Protein AF-A0A497GML6-F1 (afdb_monomer_lite)

Sequence (150 aa):
MEEIKKRPITVMKLPVNILKTIFMPWEDVLIGPKELGGDGLWIKGYGIRWIGTRLRLISELYKIDNRICYWEIPYYVIENAYLKDRIFYYKIVLTYGRHMLEFRVSRFVKKVKILELIKSVIAIPVDSLKATTFWKELSKEGLRAVCISL

Foldseek 3Di:
DDPPPPDPWDKAFDDPLVVVVVDDPPKAWLDDCVSRVHPRWFKDFPNFTWTFILFWIKTGWIDTPQKIKIFIGGLLLFQAWDWDDDPQWIWIWTDDDPDIGIITHGPSRDVVSVVSRRCSSNVHHHPPVVNVVQRVCCVPPNTDMDIDGD

pLDDT: mean 90.14, std 10.8, range [42.72, 98.25]

Radius of gyration: 16.54 Å; chains: 1; bounding box: 58×29×36 Å

Secondary structure (DSSP, 8-state):
------PPP-EEEPPGGGGGGGS-TT--EEES-GGGTS-S--EEETTEEEEEESSEEEEPPEEETTEEEEEEEEGGG-SEEEEEEETTEEEEEEEETTEEEEEEEETTS-HHHHHHHHHHHHHSPP-HHHHHHHHHHHHHH-SPEEEEE-

Structure (mmCIF, N/CA/C/O backbone):
data_AF-A0A497GML6-F1
#
_entry.id   AF-A0A497GML6-F1
#
loop_
_atom_site.group_PDB
_atom_site.id
_atom_site.type_symbol
_atom_site.label_atom_id
_atom_site.label_alt_id
_atom_site.label_comp_id
_atom_site.label_asym_id
_atom_site.label_entity_id
_atom_site.label_seq_id
_atom_site.pdbx_PDB_ins_code
_atom_site.Cartn_x
_atom_site.Cartn_y
_atom_site.Cartn_z
_atom_site.occupancy
_atom_site.B_iso_or_equiv
_atom_site.auth_seq_id
_atom_site.auth_comp_id
_atom_site.auth_asym_id
_atom_site.auth_atom_id
_atom_site.pdbx_PDB_model_num
ATOM 1 N N . MET A 1 1 ? -43.624 14.254 13.414 1.00 42.72 1 MET A N 1
ATOM 2 C CA . MET A 1 1 ? -42.373 13.896 12.716 1.00 42.72 1 MET A CA 1
ATOM 3 C C . MET A 1 1 ? -41.269 13.916 13.751 1.00 42.72 1 MET A C 1
ATOM 5 O O . MET A 1 1 ? -40.892 14.996 14.180 1.00 42.72 1 MET A O 1
ATOM 9 N N . GLU A 1 2 ? -40.838 12.753 14.235 1.00 44.28 2 GLU A N 1
ATOM 10 C CA . GLU A 1 2 ? -39.671 12.683 15.118 1.00 44.28 2 GLU A CA 1
ATOM 11 C C . GLU A 1 2 ? -38.422 13.060 14.318 1.00 44.28 2 GLU A C 1
ATOM 13 O O . GLU A 1 2 ? -38.093 12.430 13.311 1.00 44.28 2 GLU A O 1
ATOM 18 N N . GLU A 1 3 ? -37.742 14.122 14.746 1.00 47.50 3 GLU A N 1
ATOM 19 C CA . GLU A 1 3 ? -36.410 14.453 14.258 1.00 47.50 3 GLU A CA 1
ATOM 20 C C . GLU A 1 3 ? -35.457 13.323 14.650 1.00 47.50 3 GLU A C 1
ATOM 22 O O . GLU A 1 3 ? -35.115 13.145 15.822 1.00 47.50 3 GLU A O 1
ATOM 27 N N . ILE A 1 4 ? -34.993 12.560 13.661 1.00 51.62 4 ILE A N 1
ATOM 28 C CA . ILE A 1 4 ? -33.856 11.660 13.834 1.00 51.62 4 ILE A CA 1
ATOM 29 C C . ILE A 1 4 ? -32.646 12.553 14.124 1.00 51.62 4 ILE A C 1
ATOM 31 O O . ILE A 1 4 ? -31.975 13.033 13.208 1.00 51.62 4 ILE A O 1
ATOM 35 N N . LYS A 1 5 ? -32.373 12.809 15.409 1.00 51.59 5 LYS A N 1
ATOM 36 C CA . LYS A 1 5 ? -31.136 13.452 15.857 1.00 51.59 5 LYS A CA 1
ATOM 37 C C . LYS A 1 5 ? -29.976 12.594 15.359 1.00 51.59 5 LYS A C 1
ATOM 39 O O . LYS A 1 5 ? -29.684 11.544 15.932 1.00 51.59 5 LYS A O 1
ATOM 44 N N . LYS A 1 6 ? -29.330 13.020 14.267 1.00 58.59 6 LYS A N 1
ATOM 45 C CA . LYS A 1 6 ? -28.093 12.414 13.765 1.00 58.59 6 LYS A CA 1
ATOM 46 C C . LYS A 1 6 ? -27.079 12.472 14.903 1.00 58.59 6 LYS A C 1
ATOM 48 O O . LYS A 1 6 ? -26.593 13.550 15.240 1.00 58.59 6 LYS A O 1
ATOM 53 N N . ARG A 1 7 ? -26.812 11.326 15.536 1.00 58.50 7 ARG A N 1
ATOM 54 C CA . ARG A 1 7 ? -25.759 11.226 16.548 1.00 58.50 7 ARG A CA 1
ATOM 55 C C . ARG A 1 7 ? -24.453 11.723 15.915 1.00 58.50 7 ARG A C 1
ATOM 57 O O . ARG A 1 7 ? -24.179 11.353 14.770 1.00 58.50 7 ARG A O 1
ATOM 64 N N . PRO A 1 8 ? -23.673 12.567 16.608 1.00 62.94 8 PRO A N 1
ATOM 65 C CA . PRO A 1 8 ? -22.392 13.009 16.086 1.00 62.94 8 PRO A CA 1
ATOM 66 C C . PRO A 1 8 ? -21.493 11.787 15.891 1.00 62.94 8 PRO A C 1
ATOM 68 O O . PRO A 1 8 ? -21.231 11.039 16.833 1.00 62.94 8 PRO A O 1
ATOM 71 N N . ILE A 1 9 ? -21.051 11.575 14.652 1.00 67.81 9 ILE A N 1
ATOM 72 C CA . ILE A 1 9 ? -20.112 10.508 14.323 1.00 67.81 9 ILE A CA 1
ATOM 73 C C . ILE A 1 9 ? -18.769 10.891 14.935 1.00 67.81 9 ILE A C 1
ATOM 75 O O . ILE A 1 9 ? -18.174 11.902 14.558 1.00 67.81 9 ILE A O 1
ATOM 79 N N . THR A 1 10 ? -18.288 10.090 15.882 1.00 73.12 10 THR A N 1
ATOM 80 C CA . THR A 1 10 ? -16.977 10.327 16.489 1.00 73.12 10 THR A CA 1
ATOM 81 C C . THR A 1 10 ? -15.916 9.645 15.638 1.00 73.12 10 THR A C 1
ATOM 83 O O . THR A 1 10 ? -15.907 8.420 15.528 1.00 73.12 10 THR A O 1
ATOM 86 N N . VAL A 1 11 ? -15.029 10.440 15.032 1.00 78.56 11 VAL A N 1
ATOM 87 C CA . VAL A 1 11 ? -13.873 9.943 14.277 1.00 78.56 11 VAL A CA 1
ATOM 88 C C . VAL A 1 11 ? -12.623 10.110 15.129 1.00 78.56 11 VAL A C 1
ATOM 90 O O . VAL A 1 11 ? -12.190 11.230 15.393 1.00 78.56 11 VAL A O 1
ATOM 93 N N . MET A 1 12 ? -12.029 8.996 15.552 1.00 84.75 12 MET A N 1
ATOM 94 C CA . MET A 1 12 ? -10.773 9.006 16.305 1.00 84.75 12 MET A CA 1
ATOM 95 C C . MET A 1 12 ? -9.665 8.356 15.500 1.00 84.75 12 MET A C 1
ATOM 97 O O . MET A 1 12 ? -9.811 7.246 14.995 1.00 84.75 12 MET A O 1
ATOM 101 N N . LYS A 1 13 ? -8.514 9.012 15.428 1.00 83.44 13 LYS A N 1
ATOM 102 C CA . LYS A 1 13 ? -7.314 8.382 14.889 1.00 83.44 13 LYS A CA 1
ATOM 103 C C . LYS A 1 13 ? -6.816 7.320 15.864 1.00 83.44 13 LYS A C 1
ATOM 105 O O . LYS A 1 13 ? -6.702 7.589 17.059 1.00 83.44 13 LYS A O 1
ATOM 110 N N . LEU A 1 14 ? -6.506 6.135 15.352 1.00 86.38 14 LEU A N 1
ATOM 111 C CA . LEU A 1 14 ? -5.998 5.046 16.177 1.00 86.38 14 LEU A CA 1
ATOM 112 C C . LEU A 1 14 ? -4.464 5.054 16.231 1.00 86.38 14 LEU A C 1
ATOM 114 O O . LEU A 1 14 ? -3.808 5.520 15.292 1.00 86.38 14 LEU A O 1
ATOM 118 N N . PRO A 1 15 ? -3.872 4.537 17.320 1.00 88.12 15 PRO A N 1
ATOM 119 C CA . PRO A 1 15 ? -2.443 4.276 17.378 1.00 88.12 15 PRO A CA 1
ATOM 120 C C . PRO A 1 15 ? -1.992 3.328 16.259 1.00 88.12 15 PRO A C 1
ATOM 122 O O . PRO A 1 15 ? -2.701 2.397 15.880 1.00 88.12 15 PRO A O 1
ATOM 125 N N . VAL A 1 16 ? -0.782 3.549 15.743 1.00 88.00 16 VAL A N 1
ATOM 126 C CA . VAL A 1 16 ? -0.237 2.803 14.595 1.00 88.00 16 VAL A CA 1
ATOM 127 C C . VAL A 1 16 ? -0.148 1.301 14.865 1.00 88.00 16 VAL A C 1
ATOM 129 O O . VAL A 1 16 ? -0.392 0.508 13.964 1.00 88.00 16 VAL A O 1
ATOM 132 N N . ASN A 1 17 ? 0.166 0.894 16.096 1.00 88.00 17 ASN A N 1
ATOM 133 C CA . ASN A 1 17 ? 0.285 -0.516 16.477 1.00 88.00 17 ASN A CA 1
ATOM 134 C C . ASN A 1 17 ? -1.019 -1.312 16.300 1.00 88.00 17 ASN A C 1
ATOM 136 O O . ASN A 1 17 ? -0.943 -2.526 16.125 1.00 88.00 17 ASN A O 1
ATOM 140 N N . ILE A 1 18 ? -2.182 -0.650 16.274 1.00 89.00 18 ILE A N 1
ATOM 141 C CA . ILE A 1 18 ? -3.470 -1.296 16.003 1.00 89.00 18 ILE A CA 1
ATOM 142 C C . ILE A 1 18 ? -3.509 -1.869 14.579 1.00 89.00 18 ILE A C 1
ATOM 144 O O . ILE A 1 18 ? -4.184 -2.862 14.359 1.00 89.00 18 ILE A O 1
ATOM 148 N N . LEU A 1 19 ? -2.717 -1.356 13.625 1.00 87.12 19 LEU A N 1
ATOM 149 C CA . LEU A 1 19 ? -2.606 -1.963 12.288 1.00 87.12 19 LEU A CA 1
ATOM 150 C C . LEU A 1 19 ? -2.195 -3.441 12.336 1.00 87.12 19 LEU A C 1
ATOM 152 O O . LEU A 1 19 ? -2.610 -4.210 11.476 1.00 87.12 19 LEU A O 1
ATOM 156 N N . LYS A 1 20 ? -1.460 -3.876 13.368 1.00 88.50 20 LYS A N 1
ATOM 157 C CA . LYS A 1 20 ? -1.073 -5.286 13.518 1.00 88.50 20 LYS A CA 1
ATOM 158 C C . LYS A 1 20 ? -2.265 -6.224 13.717 1.00 88.50 20 LYS A C 1
ATOM 160 O O . LYS A 1 20 ? -2.131 -7.404 13.427 1.00 88.50 20 LYS A O 1
ATOM 165 N N . THR A 1 21 ? -3.415 -5.732 14.188 1.00 89.12 21 THR A N 1
ATOM 166 C CA . THR A 1 21 ? -4.598 -6.581 14.415 1.00 89.12 21 THR A CA 1
ATOM 167 C C . THR A 1 21 ? -5.296 -6.987 13.120 1.00 89.12 21 THR A C 1
ATOM 169 O O . THR A 1 21 ? -6.076 -7.934 13.133 1.00 89.12 21 THR A O 1
ATOM 172 N N . ILE A 1 22 ? -5.025 -6.290 12.011 1.00 89.56 22 ILE A N 1
ATOM 173 C CA . ILE A 1 22 ? -5.630 -6.566 10.700 1.00 89.56 22 ILE A CA 1
ATOM 174 C C . ILE A 1 22 ? -4.665 -7.235 9.717 1.00 89.56 22 ILE A C 1
ATOM 176 O O . ILE A 1 22 ? -5.051 -7.529 8.583 1.00 89.56 22 ILE A O 1
ATOM 180 N N . PHE A 1 23 ? -3.410 -7.441 10.118 1.00 90.81 23 PHE A N 1
ATOM 181 C CA . PHE A 1 23 ? -2.398 -8.096 9.297 1.00 90.81 23 PHE A CA 1
ATOM 182 C C . PHE A 1 23 ? -2.513 -9.608 9.393 1.00 90.81 23 PHE A C 1
ATOM 184 O O . PHE A 1 23 ? -2.871 -10.160 10.435 1.00 90.81 23 PHE A O 1
ATOM 191 N N . MET A 1 24 ? -2.142 -10.290 8.312 1.00 88.06 24 MET A N 1
ATOM 192 C CA . MET A 1 24 ? -1.855 -11.717 8.425 1.00 88.06 24 MET A CA 1
ATOM 193 C C . MET A 1 24 ? -0.592 -11.913 9.284 1.00 88.06 24 MET A C 1
ATOM 195 O O . MET A 1 24 ? 0.300 -11.064 9.240 1.00 88.06 24 MET A O 1
ATOM 199 N N . PRO A 1 25 ? -0.453 -13.032 10.020 1.00 86.56 25 PRO A N 1
ATOM 200 C CA . PRO A 1 25 ? 0.727 -13.282 10.856 1.00 86.56 25 PRO A CA 1
ATOM 201 C C . PRO A 1 25 ? 2.069 -13.215 10.105 1.00 86.56 25 PRO A C 1
ATOM 203 O O . PRO A 1 25 ? 3.100 -12.945 10.710 1.00 86.56 25 PRO A O 1
ATOM 206 N N . TRP A 1 26 ? 2.047 -13.456 8.792 1.00 86.94 26 TRP A N 1
ATOM 207 C CA . TRP A 1 26 ? 3.195 -13.429 7.879 1.00 86.94 26 TRP A CA 1
ATOM 208 C C . TRP A 1 26 ? 3.228 -12.187 6.967 1.00 86.94 26 TRP A C 1
ATOM 210 O O . TRP A 1 26 ? 3.976 -12.152 5.990 1.00 86.94 26 TRP A O 1
ATOM 220 N N . GLU A 1 27 ? 2.369 -11.191 7.201 1.00 90.56 27 GLU A N 1
ATOM 221 C CA . GLU A 1 27 ? 2.314 -9.989 6.367 1.00 90.56 27 GLU A CA 1
ATOM 222 C C . GLU A 1 27 ? 3.407 -8.987 6.772 1.00 90.56 27 GLU A C 1
ATOM 224 O O . GLU A 1 27 ? 3.297 -8.278 7.771 1.00 90.56 27 GLU A O 1
ATOM 229 N N . ASP A 1 28 ? 4.458 -8.908 5.953 1.00 90.31 28 ASP A N 1
ATOM 230 C CA . ASP A 1 28 ? 5.568 -7.972 6.150 1.00 90.31 28 ASP A CA 1
ATOM 231 C C . ASP A 1 28 ? 5.247 -6.561 5.637 1.00 90.31 28 ASP A C 1
ATOM 233 O O . ASP A 1 28 ? 4.767 -6.381 4.509 1.00 90.31 28 ASP A O 1
ATOM 237 N N . VAL A 1 29 ? 5.639 -5.544 6.410 1.00 94.75 29 VAL A N 1
ATOM 238 C CA . VAL A 1 29 ? 5.618 -4.135 5.988 1.00 94.75 29 VAL A CA 1
ATOM 239 C C . VAL A 1 29 ? 6.926 -3.775 5.280 1.00 94.75 29 VAL A C 1
ATOM 241 O O . VAL A 1 29 ? 8.005 -3.835 5.862 1.00 94.75 29 VAL A O 1
ATOM 244 N N . LEU A 1 30 ? 6.834 -3.355 4.016 1.00 94.44 30 LEU A N 1
ATOM 245 C CA . LEU A 1 30 ? 7.981 -2.926 3.209 1.00 94.44 30 LEU A CA 1
ATOM 246 C C . LEU A 1 30 ? 8.269 -1.429 3.359 1.00 94.44 30 LEU A C 1
ATOM 248 O O . LEU A 1 30 ? 9.430 -1.024 3.402 1.00 94.44 30 LEU A O 1
ATOM 252 N N . ILE A 1 31 ? 7.215 -0.611 3.422 1.00 96.50 31 ILE A N 1
ATOM 253 C CA . ILE A 1 31 ? 7.292 0.840 3.634 1.00 96.50 31 ILE A CA 1
ATOM 254 C C . ILE A 1 31 ? 6.216 1.220 4.640 1.00 96.50 31 ILE A C 1
ATOM 256 O O . ILE A 1 31 ? 5.037 0.916 4.439 1.00 96.50 31 ILE A O 1
ATOM 260 N N . GLY A 1 32 ? 6.609 1.894 5.713 1.00 95.19 32 GLY A N 1
ATOM 261 C CA . GLY A 1 32 ? 5.693 2.240 6.788 1.00 95.19 32 GLY A CA 1
ATOM 262 C C . GLY A 1 32 ? 6.410 2.608 8.085 1.00 95.19 32 GLY A C 1
ATOM 263 O O . GLY A 1 32 ? 7.636 2.605 8.149 1.00 95.19 32 GLY A O 1
ATOM 264 N N . PRO A 1 33 ? 5.658 2.913 9.149 1.00 92.62 33 PRO A N 1
ATOM 265 C CA . PRO A 1 33 ? 6.195 3.212 10.476 1.00 92.62 33 PRO A CA 1
ATOM 266 C C . PRO A 1 33 ? 7.111 2.120 11.040 1.00 92.62 33 PRO A C 1
ATOM 268 O O . PRO A 1 33 ? 6.908 0.929 10.788 1.00 92.62 33 PRO A O 1
ATOM 271 N N . LYS A 1 34 ? 8.080 2.519 11.872 1.00 91.69 34 LYS A N 1
ATOM 272 C CA . LYS A 1 34 ? 9.038 1.591 12.504 1.00 91.69 34 LYS A CA 1
ATOM 273 C C . LYS A 1 34 ? 8.347 0.610 13.448 1.00 91.69 34 LYS A C 1
ATOM 275 O O . LYS A 1 34 ? 8.761 -0.536 13.565 1.00 91.69 34 LYS A O 1
ATOM 280 N N . GLU A 1 35 ? 7.259 1.040 14.074 1.00 90.62 35 GLU A N 1
ATOM 281 C CA . GLU A 1 35 ? 6.423 0.259 14.985 1.00 90.62 35 GLU A CA 1
ATOM 282 C C . GLU A 1 35 ? 5.836 -0.993 14.314 1.00 90.62 35 GLU A C 1
ATOM 284 O O . GLU A 1 35 ? 5.488 -1.963 14.995 1.00 90.62 35 GLU A O 1
ATOM 289 N N . LEU A 1 36 ? 5.745 -0.978 12.981 1.00 89.50 36 LEU A N 1
ATOM 290 C CA . LEU A 1 36 ? 5.262 -2.077 12.149 1.00 89.50 36 LEU A CA 1
ATOM 291 C C . LEU A 1 36 ? 6.391 -2.838 11.435 1.00 89.50 36 LEU A C 1
ATOM 293 O O . LEU A 1 36 ? 6.104 -3.676 10.590 1.00 89.50 36 LEU A O 1
ATOM 297 N N . GLY A 1 37 ? 7.659 -2.551 11.748 1.00 85.00 37 GLY A N 1
ATOM 298 C CA . GLY A 1 37 ? 8.818 -3.149 11.075 1.00 85.00 37 GLY A CA 1
ATOM 299 C C . GLY A 1 37 ? 9.232 -2.447 9.775 1.00 85.00 37 GLY A C 1
ATOM 300 O O . GLY A 1 37 ? 10.080 -2.965 9.052 1.00 85.00 37 GLY A O 1
ATOM 301 N N . GLY A 1 38 ? 8.654 -1.277 9.476 1.00 86.25 38 GLY A N 1
ATOM 302 C CA . GLY A 1 38 ? 8.978 -0.485 8.291 1.00 86.25 38 GLY A CA 1
ATOM 303 C C . GLY A 1 38 ? 10.191 0.443 8.456 1.00 86.25 38 GLY A C 1
ATOM 304 O O . GLY A 1 38 ? 10.955 0.382 9.419 1.00 86.25 38 GLY A O 1
ATOM 305 N N . ASP A 1 39 ? 10.355 1.350 7.497 1.00 85.06 39 ASP A N 1
ATOM 306 C CA . ASP A 1 39 ? 11.461 2.311 7.403 1.00 85.06 39 ASP A CA 1
ATOM 307 C C . ASP A 1 39 ? 11.236 3.622 8.183 1.00 85.06 39 ASP A C 1
ATOM 309 O O . ASP A 1 39 ? 12.126 4.471 8.266 1.00 85.06 39 ASP A O 1
ATOM 313 N N . GLY A 1 40 ? 10.061 3.779 8.794 1.00 88.50 40 GLY 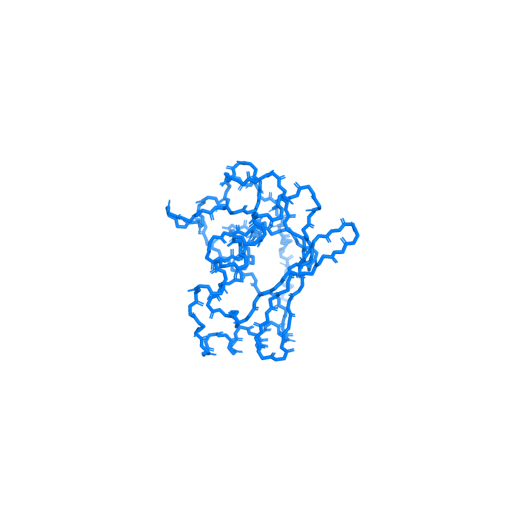A N 1
ATOM 314 C CA . GLY A 1 40 ? 9.645 4.956 9.552 1.00 88.50 40 GLY A CA 1
ATOM 315 C C . GLY A 1 40 ? 8.913 6.014 8.733 1.00 88.50 40 GLY A C 1
ATOM 316 O O . GLY A 1 40 ? 8.659 7.100 9.255 1.00 88.50 40 GLY A O 1
ATOM 317 N N . LEU A 1 41 ? 8.577 5.739 7.470 1.00 93.56 41 LEU A N 1
ATOM 318 C CA . LEU A 1 41 ? 7.989 6.724 6.566 1.00 93.56 41 LEU A CA 1
ATOM 319 C C . LEU A 1 41 ? 6.680 6.227 5.957 1.00 93.56 41 LEU A C 1
ATOM 321 O O . LEU A 1 41 ? 6.479 5.048 5.698 1.00 93.56 41 LEU A O 1
ATOM 325 N N . TRP A 1 42 ? 5.769 7.167 5.720 1.00 95.38 42 TRP A N 1
ATOM 326 C CA . TRP A 1 42 ? 4.460 6.886 5.139 1.00 95.38 42 TRP A CA 1
ATOM 327 C C . TRP A 1 42 ? 4.452 7.145 3.637 1.00 95.38 42 TRP A C 1
ATOM 329 O O . TRP A 1 42 ? 5.011 8.137 3.154 1.00 95.38 42 TRP A O 1
ATOM 339 N N . ILE A 1 43 ? 3.716 6.308 2.917 1.00 97.50 43 ILE A N 1
ATOM 340 C CA . ILE A 1 43 ? 3.281 6.576 1.551 1.00 97.50 43 ILE A CA 1
ATOM 341 C C . ILE A 1 43 ? 2.109 7.574 1.627 1.00 97.50 43 ILE A C 1
ATOM 343 O O . ILE A 1 43 ? 1.223 7.445 2.469 1.00 97.50 43 ILE A O 1
ATOM 347 N N . LYS A 1 44 ? 2.094 8.608 0.783 1.00 96.75 44 LYS A N 1
ATOM 348 C CA . LYS A 1 44 ? 1.059 9.657 0.776 1.00 96.75 44 LYS A CA 1
ATOM 349 C C . LYS A 1 44 ? 0.228 9.585 -0.502 1.00 96.75 44 LYS A C 1
ATOM 351 O O . LYS A 1 44 ? 0.789 9.631 -1.594 1.00 96.75 44 LYS A O 1
ATOM 356 N N . GLY A 1 45 ? -1.095 9.558 -0.383 1.00 94.06 45 GLY A N 1
ATOM 357 C CA . GLY A 1 45 ? -2.005 9.581 -1.530 1.00 94.06 45 GLY A CA 1
ATOM 358 C C . GLY A 1 45 ? -3.441 9.846 -1.093 1.00 94.06 45 GLY A C 1
ATOM 359 O O . GLY A 1 45 ? -3.846 9.379 -0.033 1.00 94.06 45 GLY A O 1
ATOM 360 N N . TYR A 1 46 ? -4.197 10.607 -1.890 1.00 89.94 46 TYR A N 1
ATOM 361 C CA . TYR A 1 46 ? -5.632 10.865 -1.661 1.00 89.94 46 TYR A CA 1
ATOM 362 C C . TYR A 1 46 ? -5.963 11.470 -0.285 1.00 89.94 46 TYR A C 1
ATOM 364 O O . TYR A 1 46 ? -6.961 11.121 0.330 1.00 89.94 46 TYR A O 1
ATOM 372 N N . GLY A 1 47 ? -5.095 12.349 0.232 1.00 88.56 47 GLY A N 1
ATOM 373 C CA . GLY A 1 47 ? -5.261 12.962 1.560 1.00 88.56 47 GLY A CA 1
ATOM 374 C C . GLY A 1 47 ? -4.995 12.016 2.738 1.00 88.56 47 GLY A C 1
ATOM 375 O O . GLY A 1 47 ? -5.121 12.424 3.888 1.00 88.56 47 GLY A O 1
ATOM 376 N N . ILE A 1 48 ? -4.587 10.776 2.462 1.00 89.62 48 ILE A N 1
ATOM 377 C CA . ILE A 1 48 ? -4.435 9.701 3.439 1.00 89.62 48 ILE A CA 1
ATOM 378 C C . ILE A 1 48 ? -2.971 9.237 3.479 1.00 89.62 48 ILE A C 1
ATOM 380 O O . ILE A 1 48 ? -2.208 9.369 2.509 1.00 89.62 48 ILE A O 1
ATOM 384 N N . ARG A 1 49 ? -2.561 8.708 4.635 1.00 94.50 49 ARG A N 1
ATOM 385 C CA . ARG A 1 49 ? -1.278 8.026 4.812 1.00 94.50 49 ARG A CA 1
ATOM 386 C C . ARG A 1 49 ? -1.462 6.522 4.687 1.00 94.50 49 ARG A C 1
ATOM 388 O O . ARG A 1 49 ? -2.409 5.964 5.229 1.00 94.50 49 ARG A O 1
ATOM 395 N N . TRP A 1 50 ? -0.528 5.902 3.984 1.00 96.50 50 TRP A N 1
ATOM 396 C CA . TRP A 1 50 ? -0.557 4.505 3.593 1.00 96.50 50 TRP A CA 1
ATOM 397 C C . TRP A 1 50 ? 0.736 3.809 3.990 1.00 96.50 50 TRP A C 1
ATOM 399 O O . TRP A 1 50 ? 1.817 4.409 3.977 1.00 96.50 50 TRP A O 1
ATOM 409 N N . ILE A 1 51 ? 0.616 2.527 4.286 1.00 96.81 51 ILE A N 1
ATOM 410 C CA . ILE A 1 51 ? 1.724 1.585 4.346 1.00 96.81 51 ILE 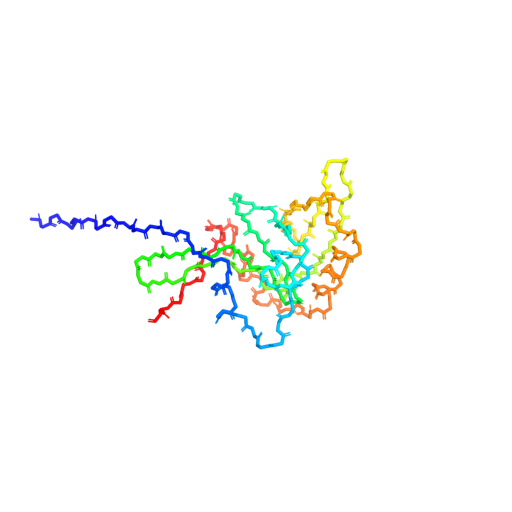A CA 1
ATOM 411 C C . ILE A 1 51 ? 1.670 0.669 3.130 1.00 96.81 51 ILE A C 1
ATOM 413 O O . ILE A 1 51 ? 0.597 0.410 2.581 1.00 96.81 51 ILE A O 1
ATOM 417 N N . GLY A 1 52 ? 2.835 0.191 2.710 1.00 97.00 52 GLY A N 1
ATOM 418 C CA . GLY A 1 52 ? 2.958 -0.851 1.702 1.00 97.00 52 GLY A CA 1
ATOM 419 C C . GLY A 1 52 ? 3.418 -2.143 2.342 1.00 97.00 52 GLY A C 1
ATOM 420 O O . GLY A 1 52 ? 4.525 -2.193 2.881 1.00 97.00 52 GLY A O 1
ATOM 421 N N . THR A 1 53 ? 2.576 -3.169 2.276 1.00 96.06 53 THR A N 1
ATOM 422 C CA . THR A 1 53 ? 2.933 -4.537 2.659 1.00 96.06 53 THR A CA 1
ATOM 423 C C . THR A 1 53 ? 3.338 -5.328 1.418 1.00 96.06 53 THR A C 1
ATOM 425 O O . THR A 1 53 ? 3.335 -4.809 0.302 1.00 96.06 53 THR A O 1
ATOM 428 N N . ARG A 1 54 ? 3.691 -6.603 1.581 1.00 93.94 54 ARG A N 1
ATOM 429 C CA . ARG A 1 54 ? 3.883 -7.503 0.432 1.00 93.94 54 ARG A CA 1
ATOM 430 C C . ARG A 1 54 ? 2.587 -7.831 -0.323 1.00 93.94 54 ARG A C 1
ATOM 432 O O . ARG A 1 54 ? 2.671 -8.355 -1.427 1.00 93.94 54 ARG A O 1
ATOM 439 N N . LEU A 1 55 ? 1.416 -7.551 0.252 1.00 95.31 55 LEU A N 1
ATOM 440 C CA . LEU A 1 55 ? 0.125 -8.026 -0.259 1.00 95.31 55 LEU A CA 1
ATOM 441 C C . LEU A 1 55 ? -0.810 -6.896 -0.707 1.00 95.31 55 LEU A C 1
ATOM 443 O O . LEU A 1 55 ? -1.691 -7.114 -1.544 1.00 95.31 55 LEU A O 1
ATOM 447 N N . ARG A 1 56 ? -0.665 -5.707 -0.115 1.00 96.56 56 ARG A N 1
ATOM 448 C CA . ARG A 1 56 ? -1.638 -4.618 -0.248 1.00 96.56 56 ARG A CA 1
ATOM 449 C C . ARG A 1 56 ? -1.088 -3.275 0.228 1.00 96.56 56 ARG A C 1
ATOM 451 O O . ARG A 1 56 ? -0.150 -3.201 1.022 1.00 96.56 56 ARG A O 1
ATOM 458 N N . LEU A 1 57 ? -1.701 -2.188 -0.244 1.00 97.12 57 LEU A N 1
ATOM 459 C CA . LEU A 1 57 ? -1.616 -0.899 0.445 1.00 97.12 57 LEU A CA 1
ATOM 460 C C . LEU A 1 57 ? -2.727 -0.821 1.486 1.00 97.12 57 LEU A C 1
ATOM 462 O O . LEU A 1 57 ? -3.879 -1.135 1.190 1.00 97.12 57 LEU A O 1
ATOM 466 N N . ILE A 1 58 ? -2.385 -0.351 2.680 1.00 95.75 58 ILE A N 1
ATOM 467 C CA . ILE A 1 58 ? -3.330 -0.185 3.787 1.00 95.75 58 ILE A CA 1
ATOM 468 C C . ILE A 1 58 ? -3.205 1.244 4.293 1.00 95.75 58 ILE A C 1
ATOM 470 O O . ILE A 1 58 ? -2.094 1.747 4.472 1.00 95.75 58 ILE A O 1
ATOM 474 N N . SER A 1 59 ? -4.326 1.928 4.491 1.00 94.25 59 SER A N 1
ATOM 475 C CA . SER A 1 59 ? -4.311 3.262 5.076 1.00 94.25 59 SER A CA 1
ATOM 476 C C . SER A 1 59 ? -4.077 3.229 6.582 1.00 94.25 59 SER A C 1
ATOM 478 O O . SER A 1 59 ? -4.221 2.207 7.244 1.00 94.25 59 SER A O 1
ATOM 480 N N . GLU A 1 60 ? -3.833 4.395 7.165 1.00 91.88 60 GLU A N 1
ATOM 481 C CA . GLU A 1 60 ? -4.064 4.578 8.595 1.00 91.88 60 GLU A CA 1
ATOM 482 C C . GLU A 1 60 ? -5.474 4.161 9.015 1.00 91.88 60 GLU A C 1
ATOM 484 O O . GLU A 1 60 ? -6.446 4.381 8.285 1.00 91.88 60 GLU A O 1
ATOM 489 N N . LEU A 1 61 ? -5.560 3.587 10.216 1.00 90.31 61 LEU A N 1
ATOM 490 C CA . LEU A 1 61 ? -6.819 3.225 10.845 1.00 90.31 61 LEU A CA 1
ATOM 491 C C . LEU A 1 61 ? -7.456 4.434 11.527 1.00 90.31 61 LEU A C 1
ATOM 493 O O . LEU A 1 61 ? -6.784 5.270 12.144 1.00 90.31 61 LEU A O 1
ATOM 497 N N . TYR A 1 62 ? -8.778 4.448 11.519 1.00 88.62 62 TYR A N 1
ATOM 498 C CA . TYR A 1 62 ? -9.580 5.365 12.307 1.00 88.62 62 TYR A CA 1
ATOM 499 C C . TYR A 1 62 ? -10.763 4.616 12.916 1.00 88.62 62 TYR A C 1
ATOM 501 O O . TYR A 1 62 ? -11.244 3.625 12.376 1.00 88.62 62 TYR A O 1
ATOM 509 N N . LYS A 1 63 ? -11.219 5.066 14.078 1.00 87.81 63 LYS A N 1
ATOM 510 C CA . LYS A 1 63 ? -12.391 4.530 14.757 1.00 87.81 63 LYS A CA 1
ATOM 511 C C . LYS A 1 63 ? -13.597 5.385 14.389 1.00 87.81 63 LYS A C 1
ATOM 513 O O . LYS A 1 63 ? -13.536 6.602 14.551 1.00 87.81 63 LYS A O 1
ATOM 518 N N . ILE A 1 64 ? -14.654 4.741 13.903 1.00 87.25 64 ILE A N 1
ATOM 519 C CA . ILE A 1 64 ? -15.995 5.316 13.762 1.00 87.25 64 ILE A CA 1
ATOM 520 C C . ILE A 1 64 ? -16.905 4.565 14.723 1.00 87.25 64 ILE A C 1
ATOM 522 O O . ILE A 1 64 ? -17.121 3.361 14.560 1.00 87.25 64 ILE A O 1
ATOM 526 N N . ASP A 1 65 ? -17.443 5.274 15.711 1.00 84.75 65 ASP A N 1
ATOM 527 C CA . ASP A 1 65 ? -18.243 4.694 16.793 1.00 84.75 65 ASP A CA 1
ATOM 528 C C . ASP A 1 65 ? -17.489 3.540 17.472 1.00 84.75 65 ASP A C 1
ATOM 530 O O . ASP A 1 65 ? -16.479 3.792 18.121 1.00 84.75 65 ASP A O 1
ATOM 534 N N . ASN A 1 66 ? -17.911 2.280 17.301 1.00 84.06 66 ASN A N 1
ATOM 535 C CA . ASN A 1 66 ? -17.207 1.102 17.828 1.00 84.06 66 ASN A CA 1
ATOM 536 C C . ASN A 1 66 ? -16.581 0.202 16.748 1.00 84.06 66 ASN A C 1
ATOM 538 O O . ASN A 1 66 ? -16.339 -0.979 16.982 1.00 84.06 66 ASN A O 1
ATOM 542 N N . ARG A 1 67 ? -16.327 0.750 15.556 1.00 87.62 67 ARG A N 1
ATOM 543 C CA . ARG A 1 67 ? -15.715 0.028 14.435 1.00 87.62 67 ARG A CA 1
ATOM 544 C C . ARG A 1 67 ? -14.365 0.624 14.077 1.00 87.62 67 ARG A C 1
ATOM 546 O O . ARG A 1 67 ? -14.211 1.845 14.054 1.00 87.62 67 ARG A O 1
ATOM 553 N N . ILE A 1 68 ? -13.405 -0.238 13.768 1.00 90.25 68 ILE A N 1
ATOM 554 C CA . ILE A 1 68 ? -12.135 0.157 13.162 1.00 90.25 68 ILE A CA 1
ATOM 555 C C . ILE A 1 68 ? -12.350 0.199 11.660 1.00 90.25 68 ILE A C 1
ATOM 557 O O . ILE A 1 68 ? -12.759 -0.797 11.075 1.00 90.25 68 ILE A O 1
ATOM 561 N N . CYS A 1 69 ? -12.059 1.333 11.043 1.00 91.75 69 CYS A N 1
ATOM 562 C CA . CYS A 1 69 ? -12.183 1.536 9.615 1.00 91.75 69 CYS A CA 1
ATOM 563 C C . CYS A 1 69 ? -10.828 1.875 8.986 1.00 91.75 69 CYS A C 1
ATOM 565 O O . CYS A 1 69 ? -9.994 2.547 9.600 1.00 91.75 69 CYS A O 1
ATOM 567 N N . TYR A 1 70 ? -10.618 1.402 7.761 1.00 93.12 70 TYR A N 1
ATOM 568 C CA . TYR A 1 70 ? -9.420 1.649 6.964 1.00 93.12 70 TYR A CA 1
ATOM 569 C C . TYR A 1 70 ? -9.685 1.431 5.481 1.00 93.12 70 TYR A C 1
ATOM 571 O O . TYR A 1 70 ? -10.615 0.735 5.098 1.00 93.12 70 TYR A O 1
ATOM 579 N N . TRP A 1 71 ? -8.851 2.010 4.633 1.00 93.62 71 TRP A N 1
ATOM 580 C CA . TRP A 1 71 ? -8.853 1.753 3.204 1.00 93.62 71 TRP A CA 1
ATOM 581 C C . TRP A 1 71 ? -7.791 0.730 2.844 1.00 93.62 71 TRP A C 1
ATOM 583 O O . TRP A 1 71 ? -6.690 0.718 3.397 1.00 93.62 71 TRP A O 1
ATOM 593 N N . GLU A 1 72 ? -8.128 -0.103 1.871 1.00 94.50 72 GLU A N 1
ATOM 594 C CA . GLU A 1 72 ? -7.285 -1.187 1.400 1.00 94.50 72 GLU A CA 1
ATOM 595 C C . GLU A 1 72 ? -7.232 -1.177 -0.123 1.00 94.50 72 GLU A C 1
ATOM 597 O O . GLU A 1 72 ? -8.246 -0.981 -0.793 1.00 94.50 72 GLU A O 1
ATOM 602 N N . ILE A 1 73 ? -6.037 -1.398 -0.665 1.00 96.12 73 ILE A N 1
ATOM 603 C CA . ILE A 1 73 ? -5.824 -1.610 -2.094 1.00 96.12 73 ILE A CA 1
ATOM 604 C C . ILE A 1 73 ? -5.062 -2.925 -2.236 1.00 96.12 73 ILE A C 1
ATOM 606 O O . ILE A 1 73 ? -3.831 -2.938 -2.099 1.00 96.12 73 ILE A O 1
ATOM 610 N N . PRO A 1 74 ? -5.777 -4.036 -2.455 1.00 96.25 74 PRO A N 1
ATOM 611 C CA . PRO A 1 74 ? -5.147 -5.333 -2.612 1.00 96.25 74 PRO A CA 1
ATOM 612 C C . PRO A 1 74 ? -4.390 -5.430 -3.938 1.00 96.25 74 PRO A C 1
ATOM 614 O O . PRO A 1 74 ? -4.811 -4.882 -4.951 1.00 96.25 74 PRO A O 1
ATOM 617 N N . TYR A 1 75 ? -3.265 -6.142 -3.975 1.00 97.50 75 TYR A N 1
ATOM 618 C CA . TYR A 1 75 ? -2.446 -6.186 -5.195 1.00 97.50 75 TYR A CA 1
ATOM 619 C C . TYR A 1 75 ? -3.035 -7.043 -6.312 1.00 97.50 75 TYR A C 1
ATOM 621 O O . TYR A 1 75 ? -2.795 -6.738 -7.473 1.00 97.50 75 TYR A O 1
ATOM 629 N N . TYR A 1 76 ? -3.919 -7.995 -6.000 1.00 97.31 76 TYR A N 1
ATOM 630 C CA . TYR A 1 76 ? -4.638 -8.770 -7.021 1.00 97.31 76 TYR A CA 1
ATOM 631 C C . TYR A 1 76 ? -5.597 -7.926 -7.881 1.00 97.31 76 TYR A C 1
ATOM 633 O O . TYR A 1 76 ? -6.142 -8.439 -8.855 1.00 97.31 76 TYR A O 1
ATOM 641 N N . VAL A 1 77 ? -5.839 -6.650 -7.543 1.00 97.50 77 VAL A N 1
ATOM 642 C CA . VAL A 1 77 ? -6.607 -5.725 -8.397 1.00 97.50 77 VAL A CA 1
ATOM 643 C C . VAL A 1 77 ? -5.725 -4.823 -9.262 1.00 97.50 77 VAL A C 1
ATOM 645 O O . VAL A 1 77 ? -6.247 -3.971 -9.978 1.00 97.50 77 VAL A O 1
ATOM 648 N N . ILE A 1 78 ? -4.401 -4.957 -9.190 1.00 98.12 78 ILE A N 1
ATOM 649 C CA . ILE A 1 78 ? -3.449 -4.084 -9.877 1.00 98.12 78 ILE A CA 1
ATOM 650 C C . ILE A 1 78 ? -2.777 -4.856 -11.006 1.00 98.12 78 ILE A C 1
ATOM 652 O O . ILE A 1 78 ? -2.087 -5.835 -10.766 1.00 98.12 78 ILE A O 1
ATOM 656 N N . GLU A 1 79 ? -2.941 -4.384 -12.238 1.00 96.88 79 GLU A N 1
ATOM 657 C CA . GLU A 1 79 ? -2.352 -5.004 -13.427 1.00 96.88 79 GLU A CA 1
ATOM 658 C C . GLU A 1 79 ? -0.871 -4.673 -13.583 1.00 96.88 79 GLU A C 1
ATOM 660 O O . GLU A 1 79 ? -0.057 -5.541 -13.873 1.00 96.88 79 GLU A O 1
ATOM 665 N N . ASN A 1 80 ? -0.514 -3.405 -13.381 1.00 97.50 80 ASN A N 1
ATOM 666 C CA . ASN A 1 80 ? 0.868 -2.953 -13.483 1.00 97.50 80 ASN A CA 1
ATOM 667 C C . ASN A 1 80 ? 1.196 -1.945 -12.386 1.00 97.50 80 ASN A C 1
ATOM 669 O O . ASN A 1 80 ? 0.350 -1.144 -11.976 1.00 97.50 80 ASN A O 1
ATOM 673 N N . ALA A 1 81 ? 2.462 -1.941 -11.972 1.00 98.00 81 ALA A N 1
ATOM 674 C CA . ALA A 1 81 ? 3.017 -0.980 -11.033 1.00 98.00 81 ALA A CA 1
ATOM 675 C C . ALA A 1 81 ? 4.376 -0.473 -11.520 1.00 98.00 81 ALA A C 1
ATOM 677 O O . ALA A 1 81 ? 5.198 -1.245 -12.008 1.00 98.00 81 ALA A O 1
ATOM 678 N N . TYR A 1 82 ? 4.644 0.823 -11.380 1.00 97.19 82 TYR A N 1
ATOM 679 C 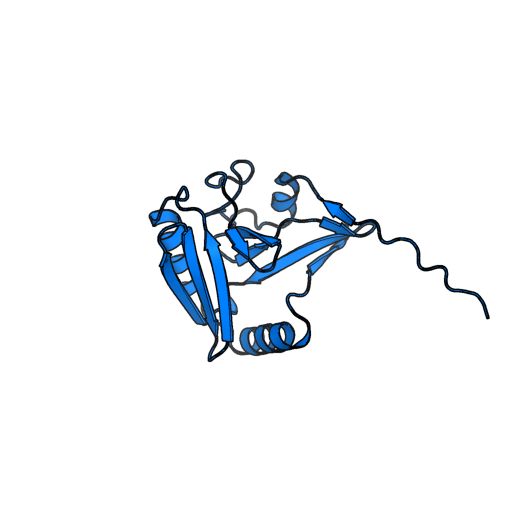CA . TYR A 1 82 ? 5.932 1.386 -11.777 1.00 97.19 82 TYR A CA 1
ATOM 680 C C . TYR A 1 82 ? 6.338 2.603 -10.947 1.00 97.19 82 TYR A C 1
ATOM 682 O O . TYR A 1 82 ? 5.526 3.274 -10.305 1.00 97.19 82 TYR A O 1
ATOM 690 N N . LEU A 1 83 ? 7.640 2.883 -10.972 1.00 97.81 83 LEU A N 1
ATOM 691 C CA . LEU A 1 83 ? 8.273 3.980 -10.254 1.00 97.81 83 LEU A CA 1
ATOM 692 C C . LEU A 1 83 ? 8.561 5.143 -11.203 1.00 97.81 83 LEU A C 1
ATOM 694 O O . LEU A 1 83 ? 9.229 4.973 -12.218 1.00 97.81 83 LEU A O 1
ATOM 698 N N . LYS A 1 84 ? 8.138 6.348 -10.828 1.00 97.25 84 LYS A N 1
ATOM 699 C CA . LYS A 1 84 ? 8.574 7.607 -11.440 1.00 97.25 84 LYS A CA 1
ATOM 700 C C . LYS A 1 84 ? 9.473 8.359 -10.460 1.00 97.25 84 LYS A C 1
ATOM 702 O O . LYS A 1 84 ? 9.076 8.653 -9.332 1.00 97.25 84 LYS A O 1
ATOM 707 N N . ASP A 1 85 ? 10.677 8.690 -10.905 1.00 96.00 85 ASP A N 1
ATOM 708 C CA . ASP A 1 85 ? 11.652 9.470 -10.141 1.00 96.00 85 ASP A CA 1
ATOM 709 C C . ASP A 1 85 ? 11.336 10.972 -10.299 1.00 96.00 85 ASP A C 1
ATOM 711 O O . ASP A 1 85 ? 11.294 11.483 -11.420 1.00 96.00 85 ASP A O 1
ATOM 715 N N . ARG A 1 86 ? 11.024 11.686 -9.207 1.00 95.06 86 ARG A N 1
ATOM 716 C CA . ARG A 1 86 ? 10.768 13.142 -9.216 1.00 95.06 86 ARG A CA 1
ATOM 717 C C . ARG A 1 86 ? 11.714 13.820 -8.251 1.00 95.06 86 ARG A C 1
ATOM 719 O O . ARG A 1 86 ? 11.988 13.278 -7.192 1.00 95.06 86 ARG A O 1
ATOM 726 N N . ILE A 1 87 ? 12.172 15.030 -8.563 1.00 93.25 87 ILE A N 1
ATOM 727 C CA . ILE A 1 87 ? 13.204 15.756 -7.796 1.00 93.25 87 ILE A CA 1
ATOM 728 C C . ILE A 1 87 ? 12.989 15.642 -6.271 1.00 93.25 87 ILE A C 1
ATOM 730 O O . ILE A 1 87 ? 13.858 15.133 -5.571 1.00 93.25 87 ILE A O 1
ATOM 734 N N . PHE A 1 88 ? 11.788 15.943 -5.772 1.00 94.12 88 PHE A N 1
ATOM 735 C CA . PHE A 1 88 ? 11.503 15.967 -4.329 1.00 94.12 88 PHE A CA 1
ATOM 736 C C . PHE A 1 88 ? 10.915 14.677 -3.730 1.00 94.12 88 PHE A C 1
ATOM 738 O O . PHE A 1 88 ? 10.821 14.561 -2.510 1.00 94.12 88 PHE A O 1
ATOM 745 N N . TYR A 1 89 ? 10.482 13.713 -4.544 1.00 96.69 89 TYR A N 1
ATOM 746 C CA . TYR A 1 89 ? 9.810 12.498 -4.065 1.00 96.69 89 TYR A CA 1
ATOM 747 C C . TYR A 1 89 ? 9.840 11.382 -5.112 1.00 96.69 89 TYR A C 1
ATOM 749 O O . TYR A 1 89 ? 9.936 11.620 -6.311 1.00 96.69 89 TYR A O 1
ATOM 757 N N . TYR A 1 90 ? 9.679 10.143 -4.676 1.00 97.69 90 TYR A N 1
ATOM 758 C CA . TYR A 1 90 ? 9.372 9.039 -5.575 1.00 97.69 90 TYR A CA 1
ATOM 759 C C . TYR A 1 90 ? 7.865 8.946 -5.785 1.00 97.69 90 TYR A C 1
ATOM 761 O O . TYR A 1 90 ? 7.094 9.102 -4.838 1.00 97.69 90 TYR A O 1
ATOM 769 N N . LYS A 1 91 ? 7.422 8.687 -7.014 1.00 98.12 91 LYS A N 1
ATOM 770 C CA . LYS A 1 91 ? 6.011 8.447 -7.314 1.00 98.12 91 LYS A CA 1
ATOM 771 C C . LYS A 1 91 ? 5.803 6.979 -7.676 1.00 98.12 91 LYS A C 1
ATOM 773 O O . LYS A 1 91 ? 6.348 6.526 -8.678 1.00 98.12 91 LYS A O 1
ATOM 778 N N . ILE A 1 92 ? 5.007 6.269 -6.886 1.00 98.25 92 ILE A N 1
ATOM 779 C CA . ILE A 1 92 ? 4.504 4.937 -7.235 1.00 98.25 92 ILE A CA 1
ATOM 780 C C . ILE A 1 92 ? 3.228 5.133 -8.043 1.00 98.25 92 ILE A C 1
ATOM 782 O O . ILE A 1 92 ? 2.356 5.903 -7.634 1.00 98.25 92 ILE A O 1
ATOM 786 N N . VAL A 1 93 ? 3.121 4.450 -9.175 1.00 98.25 93 VAL A N 1
ATOM 787 C CA . VAL A 1 93 ? 1.901 4.424 -9.978 1.00 98.25 93 VAL A CA 1
ATOM 788 C C . VAL A 1 93 ? 1.409 2.991 -10.083 1.00 98.25 93 VAL A C 1
ATOM 790 O O . VAL A 1 93 ? 2.193 2.111 -10.424 1.00 98.25 93 VAL A O 1
ATOM 793 N N . LEU A 1 94 ? 0.131 2.780 -9.782 1.00 98.06 94 LEU A N 1
ATOM 794 C CA . LEU A 1 94 ? -0.572 1.503 -9.901 1.00 98.06 94 LEU A CA 1
ATOM 795 C C . LEU A 1 94 ? -1.652 1.646 -10.971 1.00 98.06 94 LEU A C 1
ATOM 797 O O . LEU A 1 94 ? -2.294 2.693 -11.039 1.00 98.06 94 LEU A O 1
ATOM 801 N N . THR A 1 95 ? -1.858 0.630 -11.799 1.00 97.19 95 THR A N 1
ATOM 802 C CA . THR A 1 95 ? -2.777 0.721 -12.943 1.00 97.19 95 THR A CA 1
ATOM 803 C C . THR A 1 95 ? -3.562 -0.559 -13.166 1.00 97.19 95 THR A C 1
ATOM 805 O O . THR A 1 95 ? -3.100 -1.638 -12.800 1.00 97.19 95 THR A O 1
ATOM 808 N N . TYR A 1 96 ? -4.728 -0.410 -13.786 1.00 96.75 96 TYR A N 1
ATOM 809 C CA . TYR A 1 96 ? -5.540 -1.487 -14.348 1.00 96.75 96 TYR A CA 1
ATOM 810 C C . TYR A 1 96 ? -6.279 -0.943 -15.573 1.00 96.75 96 TYR A C 1
ATOM 812 O O . TYR A 1 96 ? -7.071 0.004 -15.462 1.00 96.75 96 TYR A O 1
ATOM 820 N N . GLY A 1 97 ? -5.981 -1.478 -16.756 1.00 93.25 97 GLY A N 1
ATOM 821 C CA . GLY A 1 97 ? -6.435 -0.915 -18.022 1.00 93.25 97 GLY A CA 1
ATOM 822 C C . GLY A 1 97 ? -6.041 0.561 -18.159 1.00 93.25 97 GLY A C 1
ATOM 823 O O . GLY A 1 97 ? -4.866 0.918 -18.143 1.00 93.25 97 GLY A O 1
ATOM 824 N N . ARG A 1 98 ? -7.037 1.449 -18.285 1.00 92.75 98 ARG A N 1
ATOM 825 C CA . ARG A 1 98 ? -6.826 2.909 -18.392 1.00 92.75 98 ARG A CA 1
ATOM 826 C C . ARG A 1 98 ? -6.848 3.638 -17.047 1.00 92.75 98 ARG A C 1
ATOM 828 O O . ARG A 1 98 ? -6.620 4.846 -17.011 1.00 92.75 98 ARG A O 1
ATOM 835 N N . HIS A 1 99 ? -7.157 2.942 -15.958 1.00 94.50 99 HIS A N 1
ATOM 836 C CA . HIS A 1 99 ? -7.248 3.554 -14.640 1.00 94.50 99 HIS A CA 1
ATOM 837 C C . HIS A 1 99 ? -5.880 3.603 -13.967 1.00 94.50 99 HIS A C 1
ATOM 839 O O . HIS A 1 99 ? -5.048 2.712 -14.148 1.00 94.50 99 HIS A O 1
ATOM 845 N N . MET A 1 100 ? -5.652 4.651 -13.174 1.00 95.69 100 MET A N 1
ATOM 846 C CA . MET A 1 100 ? -4.392 4.836 -12.469 1.00 95.69 100 MET A CA 1
ATOM 847 C C . MET A 1 100 ? -4.592 5.375 -11.058 1.00 95.69 100 MET A C 1
ATOM 849 O O . MET A 1 100 ? -5.459 6.212 -10.813 1.00 95.69 100 MET A O 1
ATOM 853 N N . LEU A 1 101 ? -3.724 4.932 -10.154 1.00 96.50 101 LEU A N 1
ATOM 854 C CA . LEU A 1 101 ? -3.549 5.497 -8.829 1.00 96.50 101 LEU A CA 1
ATOM 855 C C . LEU A 1 101 ? -2.110 5.978 -8.663 1.00 96.50 101 LEU A C 1
ATOM 857 O O . LEU A 1 101 ? -1.172 5.252 -8.988 1.00 96.50 101 LEU A O 1
ATOM 861 N N . GLU A 1 102 ? -1.925 7.176 -8.111 1.00 97.25 102 GLU A N 1
ATOM 862 C CA . GLU A 1 102 ? -0.598 7.732 -7.854 1.00 97.25 102 GLU A CA 1
ATOM 863 C C . GLU A 1 102 ? -0.359 7.982 -6.364 1.00 97.25 102 GLU A C 1
ATOM 865 O O . GLU A 1 102 ? -1.146 8.642 -5.685 1.00 97.25 102 GLU A O 1
ATOM 870 N N . PHE A 1 103 ? 0.793 7.527 -5.879 1.00 98.12 103 PHE A N 1
ATOM 871 C CA . PHE A 1 103 ? 1.229 7.711 -4.501 1.00 98.12 103 PHE A CA 1
ATOM 872 C C . PHE A 1 103 ? 2.604 8.364 -4.450 1.00 98.12 103 PHE A C 1
ATOM 874 O O . PHE A 1 103 ? 3.482 8.081 -5.265 1.00 98.12 103 PHE A O 1
ATOM 881 N N . ARG A 1 104 ? 2.808 9.243 -3.471 1.00 98.00 104 ARG A N 1
ATOM 882 C CA . ARG A 1 104 ? 4.078 9.922 -3.215 1.00 98.00 104 ARG A CA 1
ATOM 883 C C . ARG A 1 104 ? 4.801 9.246 -2.062 1.00 98.00 104 ARG A C 1
ATOM 885 O O . ARG A 1 104 ? 4.223 9.022 -1.003 1.00 98.00 104 ARG A O 1
ATOM 892 N N . VAL A 1 105 ? 6.085 8.998 -2.251 1.00 97.19 105 VAL A N 1
ATOM 893 C CA . VAL A 1 105 ? 6.979 8.411 -1.260 1.00 97.19 105 VAL A CA 1
ATOM 894 C C . VAL A 1 105 ? 8.164 9.346 -1.067 1.00 97.19 105 VAL A C 1
ATOM 896 O O . VAL A 1 105 ? 8.715 9.881 -2.028 1.00 97.19 105 VAL A O 1
ATOM 899 N N . SER A 1 106 ? 8.533 9.582 0.187 1.00 95.75 106 SER A N 1
ATOM 900 C CA . SER A 1 106 ? 9.658 10.452 0.531 1.00 95.75 106 SER A CA 1
ATOM 901 C C . SER A 1 106 ? 10.964 9.972 -0.113 1.00 95.75 106 SER A C 1
ATOM 903 O O . SER A 1 106 ? 11.208 8.771 -0.197 1.00 95.75 106 SER A O 1
ATOM 905 N N . ARG A 1 107 ? 11.842 10.905 -0.503 1.00 94.94 107 ARG A N 1
ATOM 906 C CA . ARG A 1 107 ? 13.213 10.596 -0.959 1.00 94.94 107 ARG A CA 1
ATOM 907 C C . ARG A 1 107 ? 14.058 9.890 0.104 1.00 94.94 107 ARG A C 1
ATOM 909 O O . ARG A 1 107 ? 15.019 9.219 -0.251 1.00 94.94 107 ARG A O 1
ATOM 916 N N . PHE A 1 108 ? 13.689 10.033 1.377 1.00 94.50 108 PHE A N 1
ATOM 917 C CA . PHE A 1 108 ? 14.346 9.357 2.495 1.00 94.50 108 PHE A CA 1
ATOM 918 C C . PHE A 1 108 ? 14.049 7.850 2.546 1.00 94.50 108 PHE A C 1
ATOM 920 O O . PHE A 1 108 ? 14.808 7.105 3.161 1.00 94.50 108 PHE A O 1
ATOM 927 N N . VAL A 1 109 ? 12.990 7.383 1.873 1.00 94.44 109 VAL A N 1
ATOM 928 C CA . VAL A 1 109 ? 12.762 5.947 1.679 1.00 94.44 109 VAL A CA 1
ATOM 929 C C . VAL A 1 109 ? 13.812 5.416 0.711 1.00 94.44 109 VAL A C 1
ATOM 931 O O . VAL A 1 109 ? 13.976 5.933 -0.399 1.00 94.44 109 VAL A O 1
ATOM 934 N N . LYS A 1 110 ? 14.515 4.348 1.103 1.00 92.94 110 LYS A N 1
ATOM 935 C CA . LYS A 1 110 ? 15.507 3.706 0.232 1.00 92.94 110 LYS A CA 1
ATOM 936 C C . LYS A 1 110 ? 14.822 3.214 -1.046 1.00 92.94 110 LYS A C 1
ATOM 938 O O . LYS A 1 110 ? 13.896 2.410 -0.982 1.00 92.94 110 LYS A O 1
ATOM 943 N N . LYS A 1 111 ? 15.327 3.625 -2.217 1.00 94.44 111 LYS A N 1
ATOM 944 C CA . LYS A 1 111 ? 14.763 3.258 -3.533 1.00 94.44 111 LYS A CA 1
ATOM 945 C C . LYS A 1 111 ? 14.566 1.744 -3.697 1.00 94.44 111 LYS A C 1
ATOM 947 O O . LYS A 1 111 ? 13.563 1.329 -4.265 1.00 94.44 111 LYS A O 1
ATOM 952 N N . VAL A 1 112 ? 15.463 0.924 -3.138 1.00 94.88 112 VAL A N 1
ATOM 953 C CA . VAL A 1 112 ? 15.344 -0.546 -3.151 1.00 94.88 112 VAL A CA 1
ATOM 954 C C . VAL A 1 112 ? 14.051 -1.050 -2.499 1.00 94.88 112 VAL A C 1
ATOM 956 O O . VAL A 1 112 ? 13.421 -1.940 -3.053 1.00 94.88 112 VAL A O 1
ATOM 959 N N . LYS A 1 113 ? 13.579 -0.426 -1.410 1.00 94.56 113 LYS A N 1
ATOM 960 C CA . LYS A 1 113 ? 12.321 -0.801 -0.742 1.00 94.56 113 LYS A CA 1
ATOM 961 C C . LYS A 1 113 ? 11.095 -0.488 -1.594 1.00 94.56 113 LYS A C 1
ATOM 963 O O . LYS A 1 113 ? 10.150 -1.266 -1.637 1.00 94.56 113 LYS A O 1
ATOM 968 N N . ILE A 1 114 ? 11.140 0.613 -2.342 1.00 96.31 114 ILE A N 1
ATOM 969 C CA . ILE A 1 114 ? 10.089 0.970 -3.305 1.00 96.31 114 ILE A CA 1
ATOM 970 C C . ILE A 1 114 ? 10.055 -0.032 -4.462 1.00 96.31 114 ILE A C 1
ATOM 972 O O . ILE A 1 114 ? 8.982 -0.432 -4.907 1.00 96.31 114 ILE A O 1
ATOM 976 N N . LEU A 1 115 ? 11.224 -0.470 -4.931 1.00 96.94 115 LEU A N 1
ATOM 977 C CA . LEU A 1 115 ? 11.316 -1.499 -5.964 1.00 96.94 115 LEU A CA 1
ATOM 978 C C . LEU A 1 115 ? 10.868 -2.876 -5.448 1.00 96.94 115 LEU A C 1
ATOM 980 O O . LEU A 1 115 ? 10.200 -3.590 -6.186 1.00 96.94 115 LEU A O 1
ATOM 984 N N . GLU A 1 116 ? 11.175 -3.241 -4.198 1.00 96.38 116 GLU A N 1
ATOM 985 C CA . GLU A 1 116 ? 10.636 -4.445 -3.539 1.00 96.38 116 GLU A CA 1
ATOM 986 C C . GLU A 1 116 ? 9.103 -4.411 -3.470 1.00 96.38 116 GLU A C 1
ATOM 988 O O . GLU A 1 116 ? 8.451 -5.415 -3.763 1.00 96.38 116 GLU A O 1
ATOM 993 N N . LEU A 1 117 ? 8.525 -3.251 -3.144 1.00 96.88 117 LEU A N 1
ATOM 994 C CA . LEU A 1 1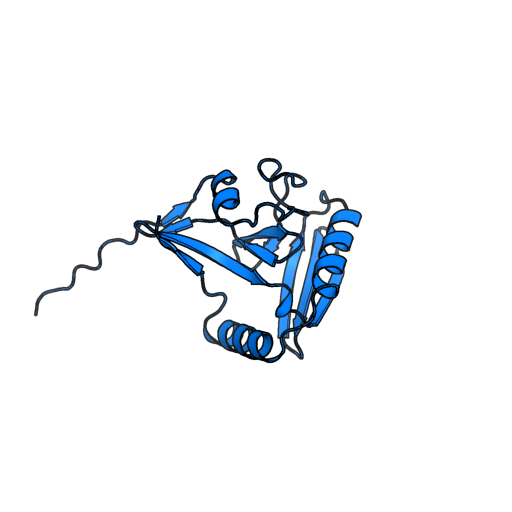17 ? 7.077 -3.057 -3.129 1.00 96.88 117 LEU A CA 1
ATOM 995 C C . LEU A 1 117 ? 6.472 -3.264 -4.521 1.00 96.88 117 LEU A C 1
ATOM 997 O O . LEU A 1 117 ? 5.562 -4.069 -4.676 1.00 96.88 117 LEU A O 1
ATOM 1001 N N . ILE A 1 118 ? 7.020 -2.608 -5.549 1.00 97.94 118 ILE A N 1
ATOM 1002 C CA . ILE A 1 118 ? 6.559 -2.756 -6.941 1.00 97.94 118 ILE A CA 1
ATOM 1003 C C . ILE A 1 118 ? 6.666 -4.210 -7.413 1.00 97.94 118 ILE A C 1
ATOM 1005 O O . ILE A 1 118 ? 5.730 -4.722 -8.021 1.00 97.94 118 ILE A O 1
ATOM 1009 N N . LYS A 1 119 ? 7.773 -4.895 -7.098 1.00 97.25 119 LYS A N 1
ATOM 1010 C CA . LYS A 1 119 ? 7.936 -6.324 -7.401 1.00 97.25 119 LYS A CA 1
ATOM 1011 C C . LYS A 1 119 ? 6.861 -7.173 -6.726 1.00 97.25 119 LYS A C 1
ATOM 1013 O O . LYS A 1 119 ? 6.350 -8.087 -7.356 1.00 97.25 119 LYS A O 1
ATOM 1018 N N . SER A 1 120 ? 6.510 -6.862 -5.478 1.00 96.31 120 SER A N 1
ATOM 1019 C CA . SER A 1 120 ? 5.464 -7.585 -4.744 1.00 96.31 120 SER A CA 1
ATOM 1020 C C . SER A 1 120 ? 4.081 -7.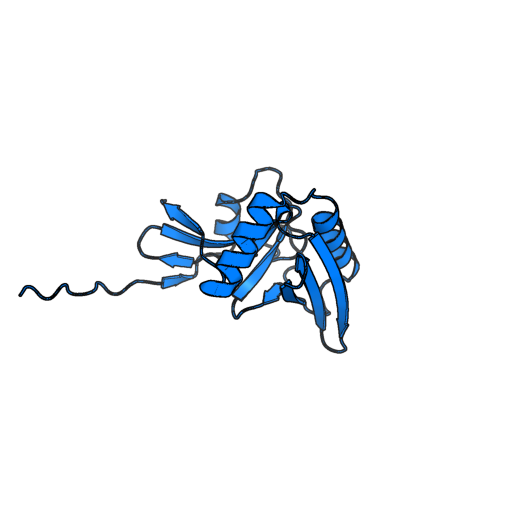381 -5.370 1.00 96.31 120 SER A C 1
ATOM 1022 O O . SER A 1 120 ? 3.318 -8.334 -5.459 1.00 96.31 120 SER A O 1
ATOM 1024 N N . VAL A 1 121 ? 3.785 -6.175 -5.875 1.00 97.19 121 VAL A N 1
ATOM 1025 C CA . VAL A 1 121 ? 2.539 -5.904 -6.613 1.00 97.19 121 VAL A CA 1
ATOM 1026 C C . VAL A 1 121 ? 2.453 -6.758 -7.878 1.00 97.19 121 VAL A C 1
ATOM 1028 O O . VAL A 1 121 ? 1.460 -7.441 -8.083 1.00 97.19 121 VAL A O 1
ATOM 1031 N N . ILE A 1 122 ? 3.505 -6.747 -8.702 1.00 95.62 122 ILE A N 1
ATOM 1032 C CA . ILE A 1 122 ? 3.525 -7.444 -10.000 1.00 95.62 122 ILE A CA 1
ATOM 1033 C C . ILE A 1 122 ? 3.562 -8.972 -9.828 1.00 95.62 122 ILE A C 1
ATOM 1035 O O . ILE A 1 122 ? 3.098 -9.705 -10.695 1.00 95.62 122 ILE A O 1
ATOM 1039 N N . ALA A 1 123 ? 4.116 -9.467 -8.719 1.00 96.00 123 ALA A N 1
ATOM 1040 C CA . ALA A 1 123 ? 4.189 -10.898 -8.439 1.00 96.00 123 ALA A CA 1
ATOM 1041 C C . ALA A 1 123 ? 2.823 -11.531 -8.121 1.00 96.00 123 ALA A C 1
ATOM 1043 O O . ALA A 1 123 ? 2.695 -12.752 -8.202 1.00 96.00 123 ALA A O 1
ATOM 1044 N N . ILE A 1 124 ? 1.822 -10.733 -7.736 1.00 96.06 124 ILE A N 1
ATOM 1045 C CA . ILE A 1 124 ? 0.488 -11.231 -7.400 1.00 96.06 124 ILE A CA 1
ATOM 1046 C C . ILE A 1 124 ? -0.364 -11.271 -8.676 1.00 96.06 124 ILE A C 1
ATOM 1048 O O . ILE A 1 124 ? -0.573 -10.228 -9.295 1.00 96.06 124 ILE A O 1
ATOM 1052 N N . PRO A 1 125 ? -0.887 -12.447 -9.074 1.00 96.69 125 PRO A N 1
ATOM 1053 C CA . PRO A 1 125 ? -1.756 -12.553 -10.237 1.00 96.69 125 PRO A CA 1
ATOM 1054 C C . PRO A 1 125 ? -3.011 -11.692 -10.096 1.00 96.69 125 PRO A C 1
ATOM 1056 O O . PRO A 1 125 ? -3.630 -11.625 -9.031 1.00 96.69 125 PRO A O 1
ATOM 1059 N N . VAL A 1 126 ? -3.406 -11.070 -11.203 1.00 97.88 126 VAL A N 1
ATOM 1060 C CA . VAL A 1 126 ? -4.593 -10.218 -11.255 1.00 97.88 126 VAL A CA 1
ATOM 1061 C C . VAL A 1 126 ? -5.853 -11.077 -11.274 1.00 97.88 126 VAL A C 1
ATOM 1063 O O . VAL A 1 126 ? -6.036 -11.904 -12.165 1.00 97.88 126 VAL A O 1
ATOM 1066 N N . ASP A 1 127 ? -6.768 -10.826 -10.342 1.00 97.94 127 ASP A N 1
ATOM 1067 C CA . ASP A 1 127 ? -8.142 -11.326 -10.400 1.00 97.94 127 ASP A CA 1
ATOM 1068 C C . ASP A 1 127 ? -8.975 -10.321 -11.206 1.00 97.94 127 ASP A C 1
ATOM 1070 O O . ASP A 1 127 ? -9.417 -9.297 -10.683 1.00 97.94 127 ASP A O 1
ATOM 1074 N N . SER A 1 128 ? -9.149 -10.574 -12.507 1.00 95.88 128 SER A N 1
ATOM 1075 C CA . SER A 1 128 ? -9.770 -9.611 -13.428 1.00 95.88 128 SER A CA 1
ATOM 1076 C C . SER A 1 128 ? -11.195 -9.215 -13.031 1.00 95.88 128 SER A C 1
ATOM 1078 O O . SER A 1 128 ? -11.584 -8.062 -13.237 1.00 95.88 128 SER A O 1
ATOM 1080 N N . LEU A 1 129 ? -11.967 -10.137 -12.444 1.00 96.81 129 LEU A N 1
ATOM 1081 C CA . LEU A 1 129 ? -13.335 -9.863 -12.005 1.00 96.81 129 LEU A CA 1
ATOM 1082 C C . LEU A 1 129 ? -13.324 -8.898 -10.817 1.00 96.81 129 LEU A C 1
ATOM 1084 O O . LEU A 1 129 ? -13.995 -7.863 -10.853 1.00 96.81 129 LEU A O 1
ATOM 1088 N N . LYS A 1 130 ? -12.525 -9.197 -9.786 1.00 96.75 130 LYS A N 1
ATOM 1089 C CA . LYS A 1 130 ? -12.402 -8.315 -8.617 1.00 96.75 130 LYS A CA 1
ATOM 1090 C C . LYS A 1 130 ? -11.769 -6.981 -8.974 1.00 96.75 130 LYS A C 1
ATOM 1092 O O . LYS A 1 130 ? -12.210 -5.957 -8.461 1.00 96.75 130 LYS A O 1
ATOM 1097 N N . ALA A 1 131 ? -10.786 -6.975 -9.870 1.00 96.38 131 ALA A N 1
ATOM 1098 C CA . ALA A 1 131 ? -10.155 -5.757 -10.350 1.00 96.38 131 ALA A CA 1
ATOM 1099 C C . ALA A 1 131 ? -11.170 -4.850 -11.049 1.00 96.38 131 ALA A C 1
ATOM 1101 O O . ALA A 1 131 ? -11.318 -3.689 -10.673 1.00 96.38 131 ALA A O 1
ATOM 1102 N N . THR A 1 132 ? -11.944 -5.387 -11.994 1.00 95.19 132 THR A N 1
ATOM 1103 C CA . THR A 1 132 ? -12.976 -4.611 -12.695 1.00 95.19 132 THR A CA 1
ATOM 1104 C C . THR A 1 132 ? -13.974 -3.997 -11.713 1.00 95.19 132 THR A C 1
ATOM 1106 O O . THR A 1 132 ? -14.284 -2.809 -11.816 1.00 95.19 132 THR A O 1
ATOM 1109 N N . THR A 1 133 ? -14.443 -4.773 -10.731 1.00 94.31 133 THR A N 1
ATOM 1110 C CA . THR A 1 133 ? -15.357 -4.281 -9.690 1.00 94.31 133 THR A CA 1
ATOM 1111 C C . THR A 1 133 ? -14.710 -3.187 -8.846 1.00 94.31 133 THR A C 1
ATOM 1113 O O . THR A 1 133 ? -15.272 -2.099 -8.741 1.00 94.31 133 THR A O 1
ATOM 1116 N N . PHE A 1 134 ? -13.504 -3.426 -8.324 1.00 95.00 134 PHE A N 1
ATOM 1117 C CA . PHE A 1 134 ? -12.766 -2.468 -7.504 1.00 95.00 134 PHE A CA 1
ATOM 1118 C C . PHE A 1 134 ? -12.572 -1.128 -8.222 1.00 95.00 134 PHE A C 1
ATOM 1120 O O . PHE A 1 134 ? -12.909 -0.076 -7.683 1.00 95.00 134 PHE A O 1
ATOM 1127 N N . TRP A 1 135 ? -12.072 -1.146 -9.461 1.00 94.81 135 TRP A N 1
ATOM 1128 C CA . TRP A 1 135 ? -11.799 0.080 -10.215 1.00 94.81 135 TRP A CA 1
ATOM 1129 C C . TRP A 1 135 ? -13.078 0.804 -10.647 1.00 94.81 135 TRP A C 1
ATOM 1131 O O . TRP A 1 135 ? -13.110 2.037 -10.669 1.00 94.81 135 TRP A O 1
ATOM 1141 N N . LYS A 1 136 ? -14.160 0.065 -10.923 1.00 92.44 136 LYS A N 1
ATOM 1142 C CA . LYS A 1 136 ? -15.480 0.645 -11.197 1.00 92.44 136 LYS A CA 1
ATOM 1143 C C . LYS A 1 136 ? -16.052 1.341 -9.964 1.00 92.44 136 LYS A C 1
ATOM 1145 O O . LYS A 1 136 ? -16.524 2.469 -10.090 1.00 92.44 136 LYS A O 1
ATOM 1150 N N . GLU A 1 137 ? -16.002 0.712 -8.794 1.00 91.06 137 GLU A N 1
ATOM 1151 C CA . GLU A 1 137 ? -16.454 1.314 -7.531 1.00 91.06 137 GLU A CA 1
ATOM 1152 C C . GLU A 1 137 ? -15.612 2.541 -7.172 1.00 91.06 137 GLU A C 1
ATOM 1154 O O . GLU A 1 137 ? -16.163 3.619 -6.947 1.00 91.06 137 GLU A O 1
ATOM 1159 N N . LEU A 1 138 ? -14.285 2.416 -7.262 1.00 90.81 138 LEU A N 1
ATOM 1160 C CA . LEU A 1 138 ? -13.340 3.507 -7.042 1.00 90.81 138 LEU A CA 1
ATOM 1161 C C . LEU A 1 138 ? -13.646 4.731 -7.917 1.00 90.81 138 LEU A C 1
ATOM 1163 O O . LEU A 1 138 ? -13.564 5.862 -7.444 1.00 90.81 138 LEU A O 1
ATOM 1167 N N . SER A 1 139 ? -14.017 4.521 -9.185 1.00 86.75 139 SER A N 1
ATOM 1168 C CA . SER A 1 139 ? -14.347 5.615 -10.110 1.00 86.75 139 SER A CA 1
ATOM 1169 C C . SER A 1 139 ? -15.653 6.347 -9.781 1.00 86.75 139 SER A C 1
ATOM 1171 O O . SER A 1 139 ? -15.816 7.499 -10.177 1.00 86.75 139 SER A O 1
ATOM 1173 N N . LYS A 1 140 ? -16.582 5.689 -9.078 1.00 87.31 140 LYS A N 1
ATOM 1174 C CA . LYS A 1 140 ? -17.908 6.230 -8.757 1.00 87.31 140 LYS A CA 1
ATOM 1175 C C . LYS A 1 140 ? -17.958 6.879 -7.382 1.00 87.31 140 LYS A C 1
ATOM 1177 O O . LYS A 1 140 ? -18.502 7.967 -7.239 1.00 87.31 140 LYS A O 1
ATOM 1182 N N . GLU A 1 141 ? -17.426 6.186 -6.383 1.00 80.81 141 GLU A N 1
ATOM 1183 C CA . GLU A 1 141 ? -17.611 6.519 -4.965 1.00 80.81 141 GLU A CA 1
ATOM 1184 C C . GLU A 1 141 ? -16.290 6.883 -4.273 1.00 80.81 141 GLU A C 1
ATOM 1186 O O . GLU A 1 141 ? -16.284 7.303 -3.117 1.00 80.81 141 GLU A O 1
ATOM 1191 N N . GLY A 1 142 ? -15.162 6.761 -4.980 1.00 81.75 142 GLY A N 1
ATOM 1192 C CA . GLY A 1 142 ? -13.836 6.877 -4.388 1.00 81.75 142 GLY A CA 1
ATOM 1193 C C . GLY A 1 142 ? -13.441 5.620 -3.612 1.00 81.75 142 GLY A C 1
ATOM 1194 O O . GLY A 1 142 ? -14.045 4.556 -3.732 1.00 81.75 142 GLY A O 1
ATOM 1195 N N . LEU A 1 143 ? -12.369 5.724 -2.825 1.00 79.50 143 LEU A N 1
ATOM 1196 C CA . LEU A 1 143 ? -11.923 4.617 -1.985 1.00 79.50 143 LEU A CA 1
ATOM 1197 C C . LEU A 1 143 ? -12.954 4.375 -0.877 1.00 79.50 143 LEU A C 1
ATOM 1199 O O . LEU A 1 143 ? -13.216 5.260 -0.058 1.00 79.50 143 LEU A O 1
ATOM 1203 N N . ARG A 1 144 ? -13.504 3.160 -0.815 1.00 81.31 144 ARG A N 1
ATOM 1204 C CA . ARG A 1 144 ? -14.419 2.748 0.250 1.00 81.31 144 ARG A CA 1
ATOM 1205 C C . ARG A 1 144 ? -13.645 2.141 1.411 1.00 81.31 144 ARG A C 1
ATOM 1207 O O . ARG A 1 144 ? -12.773 1.299 1.215 1.00 81.31 144 ARG A O 1
ATOM 1214 N N . ALA A 1 145 ? -13.964 2.584 2.620 1.00 84.81 145 ALA A N 1
ATOM 1215 C CA . ALA A 1 145 ? -13.342 2.040 3.812 1.00 84.81 145 ALA A CA 1
ATOM 1216 C C . ALA A 1 145 ? -13.946 0.680 4.174 1.00 84.81 145 ALA A C 1
ATOM 1218 O O . ALA A 1 145 ? -15.167 0.506 4.190 1.00 84.81 145 ALA A O 1
ATOM 1219 N N . VAL A 1 146 ? -13.074 -0.259 4.510 1.00 88.50 146 VAL A N 1
ATOM 1220 C CA . VAL A 1 146 ? -13.382 -1.501 5.207 1.00 88.50 146 VAL A CA 1
ATOM 1221 C C . VAL A 1 146 ? -13.552 -1.163 6.681 1.00 88.50 146 VAL A C 1
ATOM 1223 O O . VAL A 1 146 ? -12.675 -0.527 7.258 1.00 88.50 146 VAL A O 1
ATOM 1226 N N . CYS A 1 147 ? -14.664 -1.570 7.294 1.00 89.75 147 CYS A N 1
ATOM 1227 C CA . CYS A 1 147 ? -14.915 -1.366 8.719 1.00 89.75 147 CYS A CA 1
ATOM 1228 C C . CYS A 1 147 ? -15.159 -2.706 9.414 1.00 89.75 147 CYS A C 1
ATOM 1230 O O . CYS A 1 147 ? -16.076 -3.433 9.035 1.00 89.75 147 CYS A O 1
ATOM 1232 N N . ILE A 1 148 ? -14.381 -2.996 10.453 1.00 86.56 148 ILE A N 1
ATOM 1233 C CA . ILE A 1 148 ? -14.494 -4.197 11.283 1.00 86.56 148 ILE A CA 1
ATOM 1234 C C . ILE A 1 148 ? -15.017 -3.831 12.674 1.00 86.56 148 ILE A C 1
ATOM 1236 O O . ILE A 1 148 ? -14.643 -2.799 13.242 1.00 86.56 148 ILE A O 1
ATOM 1240 N N . SER A 1 149 ? -15.908 -4.662 13.209 1.00 81.94 149 SER A N 1
ATOM 1241 C CA . SER A 1 149 ? -16.340 -4.557 14.604 1.00 81.94 149 SER A CA 1
ATOM 1242 C C . SER A 1 149 ? -15.228 -5.058 15.522 1.00 81.94 149 SER A C 1
ATOM 1244 O O . SER A 1 149 ? -14.564 -6.041 15.193 1.00 81.94 149 SER A O 1
ATOM 1246 N N . LEU A 1 150 ? -15.026 -4.354 16.637 1.00 63.62 150 LEU A N 1
ATOM 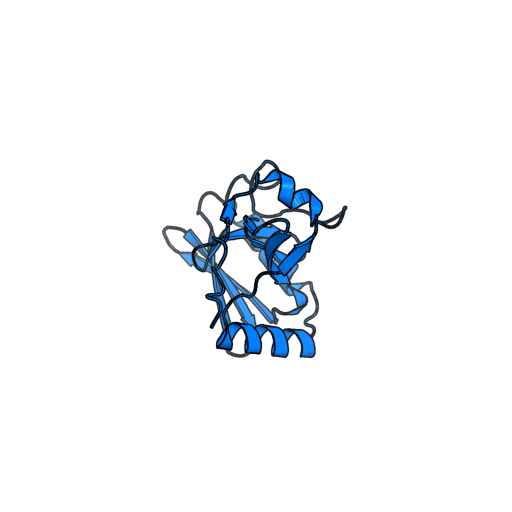1247 C CA . LEU A 1 150 ? -14.218 -4.828 17.761 1.00 63.62 150 LEU A CA 1
ATOM 1248 C C . LEU A 1 150 ? -15.006 -5.818 18.618 1.00 63.62 150 LEU A C 1
ATOM 1250 O O . LEU A 1 150 ? -16.228 -5.585 18.776 1.00 63.62 150 LEU A O 1
#